Protein AF-A0A2T0TJ48-F1 (afdb_monomer_lite)

Sequence (108 aa):
MIAVSGKGSGRISIAGLVCVRAGHRSRLIYRTKVHRGRKGERRSFAETDYAALLGAAHHQLGGPIVLTWDNLNTHISAAMRALIAARDWLHVIRLPAYAPDLNPVEHV

Structure (mmCIF, N/CA/C/O backbone):
data_AF-A0A2T0TJ48-F1
#
_entry.id   AF-A0A2T0TJ48-F1
#
loop_
_atom_site.group_PDB
_atom_site.id
_atom_site.type_symbol
_atom_site.label_atom_id
_atom_site.label_alt_id
_atom_site.label_comp_id
_atom_site.label_asym_id
_atom_site.label_entity_id
_atom_site.label_seq_id
_atom_site.pdbx_PDB_ins_code
_atom_site.Cartn_x
_atom_site.Cartn_y
_atom_site.Cartn_z
_atom_site.occupancy
_atom_site.B_iso_or_equiv
_atom_site.auth_seq_id
_atom_site.auth_comp_id
_atom_site.auth_asym_id
_atom_site.auth_atom_id
_atom_site.pdbx_PDB_model_num
ATOM 1 N N . MET A 1 1 ? 11.806 20.079 8.528 1.00 32.16 1 MET A N 1
ATOM 2 C CA . MET A 1 1 ? 12.212 20.150 7.109 1.00 32.16 1 MET A CA 1
ATOM 3 C C . MET A 1 1 ? 13.578 19.485 6.993 1.00 32.16 1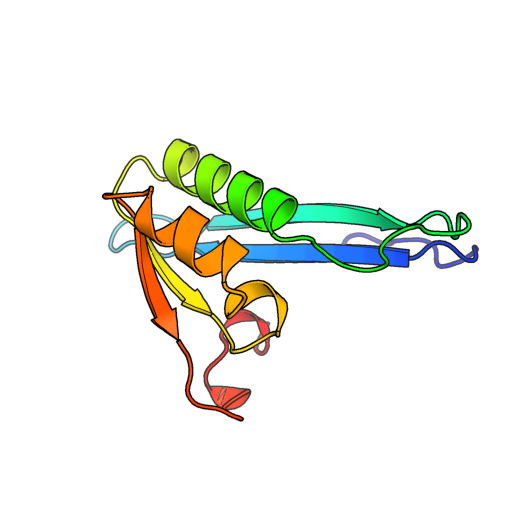 MET A C 1
ATOM 5 O O . MET A 1 1 ? 14.488 19.917 7.684 1.00 32.16 1 MET A O 1
ATOM 9 N N . ILE A 1 2 ? 13.708 18.385 6.245 1.00 34.81 2 ILE A N 1
ATOM 10 C CA . ILE A 1 2 ? 15.005 17.713 6.047 1.00 34.81 2 ILE A CA 1
ATOM 11 C C . ILE A 1 2 ? 15.596 18.260 4.749 1.00 34.81 2 ILE A C 1
ATOM 13 O O . ILE A 1 2 ? 15.011 18.069 3.685 1.00 34.81 2 ILE A O 1
ATOM 17 N N . ALA A 1 3 ? 16.725 18.959 4.838 1.00 35.59 3 ALA A N 1
ATOM 18 C CA . ALA A 1 3 ? 17.449 19.430 3.665 1.00 35.59 3 ALA A CA 1
ATOM 19 C C . ALA A 1 3 ? 18.189 18.253 3.014 1.00 35.59 3 ALA A C 1
ATOM 21 O O . ALA A 1 3 ? 18.990 17.581 3.662 1.00 35.59 3 ALA A O 1
ATOM 22 N N . VAL A 1 4 ? 17.928 18.008 1.731 1.00 51.34 4 VAL A N 1
ATOM 23 C CA . VAL A 1 4 ? 18.674 17.042 0.916 1.00 51.34 4 VAL A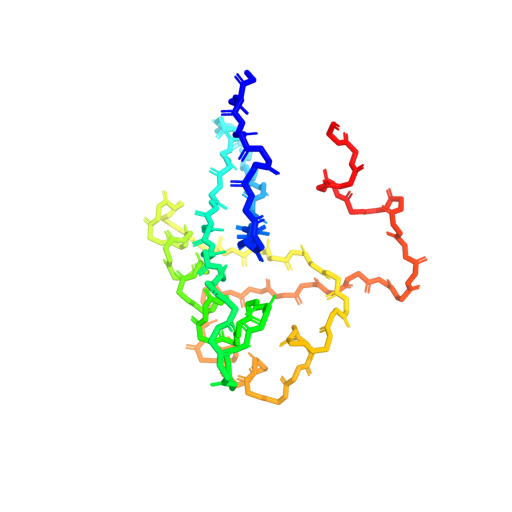 CA 1
ATOM 24 C C . VAL A 1 4 ? 19.464 17.839 -0.117 1.00 51.34 4 VAL A C 1
ATOM 26 O O . VAL A 1 4 ? 18.883 18.639 -0.849 1.00 51.34 4 VAL A O 1
ATOM 29 N N . SER A 1 5 ? 20.789 17.671 -0.166 1.00 51.09 5 SER A N 1
ATOM 30 C CA . SER A 1 5 ? 21.616 18.389 -1.139 1.00 51.09 5 SER A CA 1
ATOM 31 C C . SER A 1 5 ? 21.423 17.787 -2.538 1.00 51.09 5 SER A C 1
ATOM 33 O O . SER A 1 5 ? 21.595 16.591 -2.761 1.00 51.09 5 SER A O 1
ATOM 35 N N . GLY A 1 6 ? 21.025 18.623 -3.499 1.00 54.31 6 GLY A N 1
ATOM 36 C CA . GLY A 1 6 ? 20.713 18.221 -4.877 1.00 54.31 6 GLY A CA 1
ATOM 37 C C . GLY A 1 6 ? 21.924 18.144 -5.812 1.00 54.31 6 GLY A C 1
ATOM 38 O O . GLY A 1 6 ? 21.774 18.371 -7.009 1.00 54.31 6 GLY A O 1
ATOM 39 N N . LYS A 1 7 ? 23.138 17.890 -5.303 1.00 48.06 7 LYS A N 1
ATOM 40 C CA . LYS A 1 7 ? 24.354 17.825 -6.134 1.00 48.06 7 LYS A CA 1
ATOM 41 C C . LYS A 1 7 ? 24.716 16.366 -6.443 1.00 48.06 7 LYS A C 1
ATOM 43 O O . LYS A 1 7 ? 25.514 15.750 -5.747 1.00 48.06 7 LYS A O 1
ATOM 48 N N . GLY A 1 8 ? 24.101 15.817 -7.493 1.00 56.34 8 GLY A N 1
ATOM 49 C CA . GLY A 1 8 ? 24.404 14.495 -8.058 1.00 56.34 8 GLY A CA 1
ATOM 50 C C . GLY A 1 8 ? 23.281 13.961 -8.957 1.00 56.34 8 GLY A C 1
ATOM 51 O O . GLY A 1 8 ? 22.126 14.333 -8.790 1.00 56.34 8 GLY A O 1
ATOM 52 N N . SER A 1 9 ? 23.593 13.060 -9.896 1.00 57.94 9 SER A N 1
ATOM 53 C CA . SER A 1 9 ? 22.617 12.398 -10.792 1.00 57.94 9 SER A CA 1
ATOM 54 C C . SER A 1 9 ? 21.692 11.387 -10.089 1.00 57.94 9 SER A C 1
ATOM 56 O O . SER A 1 9 ? 20.871 10.731 -10.738 1.00 57.94 9 SER A O 1
ATOM 58 N N . GLY A 1 10 ? 21.830 11.235 -8.770 1.00 65.31 10 GLY A N 1
ATOM 59 C CA . GLY A 1 10 ? 21.031 10.327 -7.959 1.00 65.31 10 GLY A CA 1
ATOM 60 C C . GLY A 1 10 ? 19.620 10.858 -7.722 1.00 65.31 10 GLY A C 1
ATOM 61 O O . GLY A 1 10 ? 19.416 12.046 -7.489 1.00 65.31 10 GLY A O 1
ATOM 62 N N . ARG A 1 11 ? 18.628 9.966 -7.763 1.00 77.62 11 ARG A N 1
ATOM 63 C CA . ARG A 1 11 ? 17.226 10.277 -7.439 1.00 77.62 11 ARG A CA 1
ATOM 64 C C . ARG A 1 11 ? 16.811 9.497 -6.204 1.00 77.62 11 ARG A C 1
ATOM 66 O O . ARG A 1 11 ? 17.202 8.346 -6.057 1.00 77.62 11 ARG A O 1
ATOM 73 N N . ILE A 1 12 ? 15.990 10.085 -5.343 1.00 83.62 12 ILE A N 1
ATOM 74 C CA . ILE A 1 12 ? 15.349 9.362 -4.240 1.00 83.62 12 ILE A CA 1
ATOM 75 C C . ILE A 1 12 ? 13.863 9.269 -4.564 1.00 83.62 12 ILE A C 1
ATOM 77 O O . ILE A 1 12 ? 13.217 10.284 -4.797 1.00 83.62 12 ILE A O 1
ATOM 81 N N . SER A 1 13 ? 13.324 8.054 -4.589 1.00 86.94 13 SER A N 1
ATOM 82 C CA . SER A 1 13 ? 11.878 7.838 -4.577 1.00 86.94 13 SER A CA 1
ATOM 83 C C . SER A 1 13 ? 11.422 7.570 -3.153 1.00 86.94 13 SER A C 1
ATOM 85 O O . SER A 1 13 ? 12.111 6.879 -2.401 1.00 86.94 13 SER A O 1
ATOM 87 N N . ILE A 1 14 ? 10.241 8.066 -2.803 1.00 91.38 14 ILE A N 1
ATOM 88 C CA . ILE A 1 14 ? 9.595 7.800 -1.521 1.00 91.38 14 ILE A CA 1
ATOM 89 C C . ILE A 1 14 ? 8.210 7.223 -1.807 1.00 91.38 14 ILE A C 1
ATOM 91 O O . ILE A 1 14 ? 7.499 7.737 -2.664 1.00 91.38 14 ILE A O 1
ATOM 95 N N . ALA A 1 15 ? 7.849 6.157 -1.099 1.00 92.31 15 ALA A N 1
ATOM 96 C CA . ALA A 1 15 ? 6.483 5.650 -1.027 1.00 92.31 15 ALA A CA 1
ATOM 97 C C . ALA A 1 15 ? 6.031 5.744 0.431 1.00 92.31 15 ALA A C 1
ATOM 99 O O . ALA A 1 15 ? 6.745 5.275 1.320 1.00 92.31 15 ALA A O 1
ATOM 100 N N . GLY A 1 16 ? 4.885 6.376 0.675 1.00 93.38 16 GLY A N 1
ATOM 101 C CA . GLY A 1 16 ? 4.381 6.658 2.015 1.00 93.38 16 GLY A CA 1
ATOM 102 C C . GLY A 1 16 ? 2.922 6.258 2.183 1.00 93.38 16 GLY A C 1
ATOM 103 O O . GLY A 1 16 ? 2.143 6.307 1.238 1.00 93.38 16 GLY A O 1
ATOM 104 N N . LEU A 1 17 ? 2.574 5.877 3.407 1.00 95.25 17 LEU A N 1
ATOM 105 C CA . LEU A 1 17 ? 1.223 5.596 3.867 1.00 95.25 17 LEU A CA 1
ATOM 106 C C . LEU A 1 17 ? 0.901 6.549 5.012 1.00 95.25 17 LEU A C 1
ATOM 108 O O . LEU A 1 17 ? 1.555 6.512 6.060 1.00 95.25 17 LEU A O 1
ATOM 112 N N . VAL A 1 18 ? -0.126 7.371 4.827 1.00 95.31 18 VAL A N 1
ATOM 113 C CA . VAL A 1 18 ? -0.747 8.108 5.928 1.00 95.31 18 VAL A CA 1
ATOM 114 C C . VAL A 1 18 ? -1.776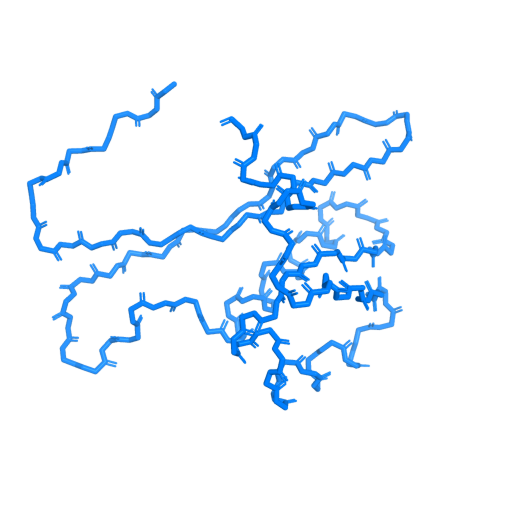 7.185 6.566 1.00 95.31 18 VAL A C 1
ATOM 116 O O . VAL A 1 18 ? -2.739 6.771 5.930 1.00 95.31 18 VAL A O 1
ATOM 119 N N . CYS A 1 19 ? -1.540 6.823 7.821 1.00 95.38 19 CYS A N 1
ATOM 120 C CA . CYS A 1 19 ? -2.324 5.829 8.540 1.00 95.38 19 CYS A CA 1
ATOM 121 C C . CYS A 1 19 ? -3.156 6.515 9.622 1.00 95.38 19 CYS A C 1
ATOM 123 O O . CYS A 1 19 ? -2.603 7.191 10.496 1.00 95.38 19 CYS A O 1
ATOM 125 N N . VAL A 1 20 ? -4.471 6.303 9.581 1.00 94.88 20 VAL A N 1
ATOM 126 C CA . VAL A 1 20 ? -5.439 6.877 10.521 1.00 94.88 20 VAL A CA 1
ATOM 127 C C . VAL A 1 20 ? -6.248 5.774 11.191 1.00 94.88 20 VAL A C 1
ATOM 129 O O . VAL A 1 20 ? -6.624 4.788 10.562 1.00 94.88 20 VAL A O 1
ATOM 132 N N . ARG A 1 21 ? -6.507 5.932 12.489 1.00 94.25 21 ARG A N 1
ATOM 133 C CA . ARG A 1 21 ? -7.382 5.054 13.270 1.00 94.25 21 ARG A CA 1
ATOM 134 C C . ARG A 1 21 ? -8.040 5.890 14.362 1.00 94.25 21 ARG A C 1
ATOM 136 O O . ARG A 1 21 ? -7.343 6.608 15.075 1.00 94.25 21 ARG A O 1
ATOM 143 N N . ALA A 1 22 ? -9.363 5.804 14.489 1.00 93.44 22 ALA A N 1
ATOM 144 C CA . ALA A 1 22 ? -10.111 6.564 15.490 1.00 93.44 22 ALA A CA 1
ATOM 145 C C . ALA A 1 22 ? -9.564 6.297 16.903 1.00 93.44 22 ALA A C 1
ATOM 147 O O . ALA A 1 22 ? -9.330 5.146 17.265 1.00 93.44 22 ALA A O 1
ATOM 148 N N . GLY A 1 23 ? -9.322 7.357 17.678 1.00 94.12 23 GLY A N 1
ATOM 149 C CA . GLY A 1 23 ? -8.737 7.255 19.021 1.00 94.12 23 GLY A CA 1
ATOM 150 C C . GLY A 1 23 ? -7.220 7.019 19.060 1.00 94.12 23 GLY A C 1
ATOM 151 O O . GLY A 1 23 ? -6.660 6.889 20.144 1.00 94.12 23 GLY A O 1
ATOM 152 N N . HIS A 1 24 ? -6.529 6.992 17.914 1.00 93.00 24 HIS A N 1
ATOM 153 C CA . HIS A 1 24 ? -5.074 6.851 17.848 1.00 93.00 24 HIS A CA 1
ATOM 154 C C . HIS A 1 24 ? -4.428 8.006 17.078 1.00 93.00 24 HIS A C 1
ATOM 156 O O . HIS A 1 24 ? -4.993 8.555 16.135 1.00 93.00 24 HIS A O 1
ATOM 162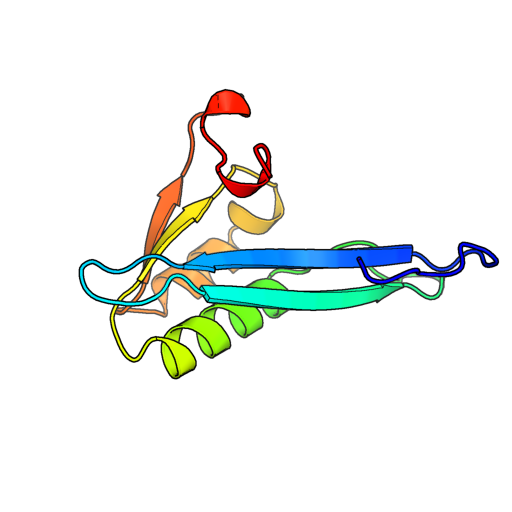 N N . ARG A 1 25 ? -3.188 8.342 17.450 1.00 93.62 25 ARG A N 1
ATOM 163 C CA . ARG A 1 25 ? -2.373 9.315 16.714 1.00 93.62 25 ARG A CA 1
ATOM 164 C C . ARG A 1 25 ? -2.097 8.811 15.294 1.00 93.62 25 ARG A C 1
ATOM 166 O O . ARG A 1 25 ? -1.616 7.686 15.135 1.00 93.62 25 ARG A O 1
ATOM 173 N N . SER A 1 26 ? -2.326 9.666 14.297 1.00 94.12 26 SER A N 1
ATOM 174 C CA . SER A 1 26 ? -1.968 9.402 12.900 1.00 94.12 26 SER A CA 1
ATOM 175 C C . SER A 1 26 ? -0.474 9.117 12.748 1.00 94.12 26 SER A C 1
ATOM 177 O O . SER A 1 26 ? 0.360 9.689 13.458 1.00 94.12 26 SER A O 1
ATOM 179 N N . ARG A 1 27 ? -0.122 8.228 11.817 1.00 94.50 27 ARG A N 1
ATOM 180 C CA . ARG A 1 27 ? 1.266 7.806 11.574 1.00 94.50 27 ARG A CA 1
ATOM 181 C C . ARG A 1 27 ? 1.601 7.899 10.091 1.00 94.50 27 ARG A C 1
ATOM 183 O O . ARG A 1 27 ? 0.772 7.550 9.258 1.00 94.50 27 ARG A O 1
ATOM 190 N N . LEU A 1 28 ? 2.826 8.315 9.779 1.00 95.56 28 LEU A N 1
ATOM 191 C CA . LEU A 1 28 ? 3.394 8.228 8.435 1.00 95.56 28 LEU A CA 1
ATOM 192 C C . LEU A 1 28 ? 4.370 7.051 8.396 1.00 95.56 28 LEU A C 1
ATOM 194 O O . LEU A 1 28 ? 5.404 7.084 9.063 1.00 95.56 28 LEU A O 1
ATOM 198 N N . ILE A 1 29 ? 4.048 6.022 7.617 1.00 95.00 29 ILE A N 1
ATOM 199 C CA . ILE A 1 29 ? 4.930 4.873 7.389 1.00 95.00 29 ILE A CA 1
ATOM 200 C C . ILE A 1 29 ? 5.431 4.965 5.956 1.00 95.00 29 ILE A C 1
ATOM 202 O O . ILE A 1 29 ? 4.632 4.973 5.026 1.00 95.00 29 ILE A O 1
ATOM 206 N N . TYR A 1 30 ? 6.744 5.055 5.761 1.00 94.50 30 TYR A N 1
ATOM 207 C CA . TYR A 1 30 ? 7.319 5.262 4.436 1.00 94.50 30 TYR A CA 1
ATOM 208 C C . TYR A 1 30 ? 8.558 4.407 4.190 1.00 94.50 30 TYR A C 1
ATOM 210 O O . TYR A 1 30 ? 9.236 3.943 5.109 1.00 94.50 30 TYR A O 1
ATOM 218 N N . ARG A 1 31 ? 8.869 4.218 2.910 1.00 93.38 31 ARG A N 1
ATOM 219 C CA . ARG A 1 31 ? 10.127 3.655 2.426 1.00 93.38 31 ARG A CA 1
ATOM 220 C C . ARG A 1 31 ? 10.770 4.636 1.463 1.00 93.38 31 ARG A C 1
ATOM 222 O O . ARG A 1 31 ? 10.084 5.265 0.661 1.00 93.38 31 ARG A O 1
ATOM 229 N N . THR A 1 32 ? 12.091 4.738 1.528 1.00 91.12 32 THR A N 1
ATOM 230 C CA . THR A 1 32 ? 12.895 5.474 0.553 1.00 91.12 32 THR A CA 1
ATOM 231 C C . THR A 1 32 ? 13.694 4.497 -0.299 1.00 91.12 32 THR A C 1
ATOM 233 O O . THR A 1 32 ? 14.148 3.456 0.177 1.00 91.12 32 THR A O 1
ATOM 236 N N . LYS A 1 33 ? 13.865 4.830 -1.576 1.00 87.69 33 LYS A N 1
ATOM 237 C CA . LYS A 1 33 ? 14.685 4.078 -2.522 1.00 87.69 33 LYS A CA 1
ATOM 238 C C . LYS A 1 33 ? 15.628 5.041 -3.223 1.00 87.69 33 LYS A C 1
ATOM 240 O O . LYS A 1 33 ? 15.179 5.985 -3.869 1.00 87.69 33 LYS A O 1
ATOM 245 N N . VAL A 1 34 ? 16.928 4.816 -3.055 1.00 86.81 34 VAL A N 1
ATOM 246 C CA . VAL A 1 34 ? 17.983 5.631 -3.668 1.00 86.81 34 VAL A CA 1
ATOM 247 C C . VAL A 1 34 ? 18.370 5.013 -5.003 1.00 86.81 34 VAL A C 1
ATOM 249 O O . VAL A 1 34 ? 18.847 3.882 -5.041 1.00 86.81 34 VAL A O 1
ATOM 252 N N . HIS A 1 35 ? 18.209 5.779 -6.074 1.00 82.31 35 HIS A N 1
ATOM 253 C CA . HIS A 1 35 ? 18.607 5.425 -7.431 1.00 82.31 35 HIS A CA 1
ATOM 254 C C . HIS A 1 35 ? 19.974 6.015 -7.726 1.00 82.31 35 HIS A C 1
ATOM 256 O O . HIS A 1 35 ? 20.164 7.229 -7.620 1.00 82.31 35 HIS A O 1
ATOM 262 N N . ARG A 1 36 ? 20.922 5.161 -8.110 1.00 82.19 36 ARG A N 1
ATOM 263 C CA . ARG A 1 36 ? 22.318 5.554 -8.358 1.00 82.19 36 ARG A CA 1
ATOM 264 C C . ARG A 1 36 ? 22.643 5.733 -9.843 1.00 82.19 36 ARG A C 1
ATOM 266 O O . ARG A 1 36 ? 23.780 6.040 -10.179 1.00 82.19 36 ARG A O 1
ATOM 273 N N . GLY A 1 37 ? 21.660 5.548 -10.723 1.00 77.75 37 GLY A N 1
ATOM 274 C CA . GLY A 1 37 ? 21.812 5.715 -12.167 1.00 77.75 37 GLY A CA 1
ATOM 275 C C . GLY A 1 37 ? 22.502 4.531 -12.846 1.00 77.75 37 GLY A C 1
ATOM 276 O O . GLY A 1 37 ? 23.082 4.698 -13.916 1.00 77.75 37 GLY A O 1
ATOM 277 N N . ARG A 1 38 ? 22.462 3.334 -12.245 1.00 81.75 38 ARG A N 1
ATOM 278 C CA . ARG A 1 38 ? 23.092 2.138 -12.825 1.00 81.75 38 ARG A CA 1
ATOM 279 C C . ARG A 1 38 ? 22.298 1.653 -14.044 1.00 81.75 38 ARG A C 1
ATOM 281 O O . ARG A 1 38 ? 21.069 1.743 -14.078 1.00 81.75 38 ARG A O 1
ATOM 288 N N . LYS A 1 39 ? 22.987 1.108 -15.053 1.00 81.00 39 LYS A N 1
ATOM 289 C CA . LYS A 1 39 ? 22.336 0.524 -16.239 1.00 81.00 39 LYS A CA 1
ATOM 290 C C . LYS A 1 39 ? 21.398 -0.611 -15.799 1.00 81.00 39 LYS A C 1
ATOM 292 O O . LYS A 1 39 ? 21.838 -1.530 -15.118 1.00 81.00 39 LYS A O 1
ATOM 297 N N . GLY A 1 40 ? 20.117 -0.526 -16.167 1.00 79.06 40 GLY A N 1
ATOM 298 C CA . GLY A 1 40 ? 19.083 -1.500 -15.782 1.00 79.06 40 GLY A CA 1
ATOM 299 C C . GLY A 1 40 ? 18.435 -1.272 -14.408 1.00 79.06 40 GLY A C 1
ATOM 300 O O . GLY A 1 40 ? 17.552 -2.030 -14.020 1.00 79.06 40 GLY A O 1
ATOM 301 N N . GLU A 1 41 ? 18.822 -0.230 -13.667 1.00 81.31 41 GLU A N 1
ATOM 302 C CA . GLU A 1 41 ? 18.213 0.088 -12.373 1.00 81.31 41 GLU A CA 1
ATOM 303 C C . GLU A 1 41 ? 16.781 0.616 -12.549 1.00 81.31 41 GLU A C 1
ATOM 305 O O . GLU A 1 41 ? 16.549 1.629 -13.220 1.00 81.31 41 GLU A O 1
ATOM 310 N N . ARG A 1 42 ? 15.800 -0.054 -11.926 1.00 80.25 42 ARG A N 1
ATOM 311 C CA . ARG A 1 42 ? 14.408 0.418 -11.914 1.00 80.25 42 ARG A CA 1
ATOM 312 C C . ARG A 1 42 ? 14.326 1.716 -11.114 1.00 80.25 42 ARG A C 1
ATOM 314 O O . ARG A 1 42 ? 14.494 1.712 -9.900 1.00 80.25 42 ARG A O 1
ATOM 321 N N . ARG A 1 43 ? 13.972 2.801 -11.803 1.00 78.94 43 ARG A N 1
ATOM 322 C CA . ARG A 1 43 ? 13.873 4.172 -11.266 1.00 78.94 43 ARG A CA 1
ATOM 323 C C . ARG A 1 43 ? 12.637 4.429 -10.389 1.00 78.94 43 ARG A C 1
ATOM 325 O O . ARG A 1 43 ? 12.345 5.575 -10.066 1.00 78.94 43 ARG A O 1
ATOM 332 N N . SER A 1 44 ? 11.894 3.385 -10.027 1.00 85.06 44 SER A N 1
ATOM 333 C CA . SER A 1 44 ? 10.652 3.454 -9.254 1.00 85.06 44 SER A CA 1
ATOM 334 C C . SER A 1 44 ? 10.519 2.271 -8.290 1.00 85.06 44 SER A C 1
ATOM 336 O O . SER A 1 44 ? 11.320 1.324 -8.306 1.00 85.06 44 SER A O 1
ATOM 338 N N . PHE A 1 45 ? 9.507 2.343 -7.428 1.00 90.94 45 PHE A N 1
ATOM 339 C CA . PHE A 1 45 ? 9.098 1.222 -6.591 1.00 90.94 45 PHE A CA 1
ATOM 340 C C . PHE A 1 45 ? 8.572 0.071 -7.459 1.00 90.94 45 PHE A C 1
ATOM 342 O O . PHE A 1 45 ? 7.847 0.277 -8.439 1.00 90.94 45 PHE A O 1
ATOM 349 N N . ALA A 1 46 ? 8.988 -1.139 -7.103 1.00 93.00 46 ALA A N 1
ATOM 350 C CA . ALA A 1 46 ? 8.473 -2.389 -7.630 1.00 93.00 46 ALA A CA 1
ATOM 351 C C . ALA A 1 46 ? 7.383 -2.957 -6.726 1.00 93.00 46 ALA A C 1
ATOM 353 O O . ALA A 1 46 ? 7.209 -2.544 -5.581 1.00 93.00 46 ALA A O 1
ATOM 354 N N . GLU A 1 47 ? 6.681 -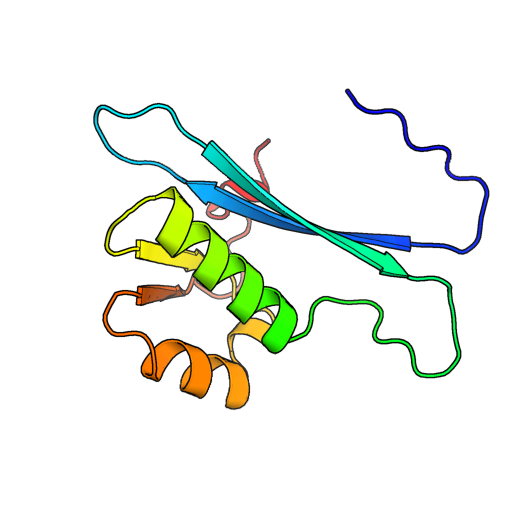3.957 -7.235 1.00 95.56 47 GLU A N 1
ATOM 355 C CA . GLU A 1 47 ? 5.639 -4.670 -6.517 1.00 95.56 47 GLU A CA 1
ATOM 356 C C . GLU A 1 47 ? 6.137 -5.231 -5.177 1.00 95.56 47 GLU A C 1
ATOM 358 O O . GLU A 1 47 ? 5.463 -5.114 -4.157 1.00 95.56 47 GLU A O 1
ATOM 363 N N . THR A 1 48 ? 7.357 -5.767 -5.155 1.00 94.75 48 THR A N 1
ATOM 364 C CA . THR A 1 48 ? 8.009 -6.264 -3.937 1.00 94.75 48 THR A CA 1
ATOM 365 C C . THR A 1 48 ? 8.295 -5.156 -2.924 1.00 94.75 48 THR A C 1
ATOM 367 O O . THR A 1 48 ? 8.142 -5.377 -1.724 1.00 94.75 48 THR A O 1
ATOM 370 N N . ASP A 1 49 ? 8.651 -3.954 -3.388 1.00 94.94 49 ASP A N 1
ATOM 371 C CA . ASP A 1 49 ? 8.899 -2.806 -2.514 1.00 94.94 49 ASP A CA 1
ATOM 372 C C . ASP A 1 49 ? 7.593 -2.362 -1.821 1.00 94.94 49 ASP A C 1
ATOM 374 O O . ASP A 1 49 ? 7.573 -2.126 -0.610 1.00 94.94 49 ASP A O 1
ATOM 378 N N . TYR A 1 50 ? 6.480 -2.311 -2.563 1.00 96.06 50 TYR A N 1
ATOM 379 C CA . TYR A 1 50 ? 5.151 -2.029 -2.003 1.00 96.06 50 TYR A CA 1
ATOM 380 C C . TYR A 1 50 ? 4.674 -3.141 -1.064 1.00 96.06 50 TYR A C 1
ATOM 382 O O . TYR A 1 50 ? 4.181 -2.856 0.024 1.00 96.06 50 TYR A O 1
ATOM 390 N N . ALA A 1 51 ? 4.871 -4.409 -1.426 1.00 96.38 51 ALA A N 1
ATOM 391 C CA . ALA A 1 51 ? 4.528 -5.543 -0.572 1.00 96.38 51 ALA A CA 1
ATOM 392 C C . ALA A 1 51 ? 5.263 -5.500 0.778 1.00 96.38 51 ALA A C 1
ATOM 394 O O . ALA A 1 51 ? 4.665 -5.802 1.816 1.00 96.38 51 ALA A O 1
ATOM 395 N N . ALA A 1 52 ? 6.537 -5.096 0.773 1.00 96.81 52 ALA A N 1
ATOM 396 C CA . ALA A 1 52 ? 7.329 -4.905 1.983 1.00 96.81 52 ALA A CA 1
ATOM 397 C C . ALA A 1 52 ? 6.847 -3.702 2.811 1.00 96.81 52 ALA A C 1
ATOM 399 O O . ALA A 1 52 ? 6.801 -3.786 4.039 1.00 96.81 52 ALA A O 1
ATOM 400 N N . LEU A 1 53 ? 6.464 -2.595 2.162 1.00 96.88 53 LEU A N 1
ATOM 401 C CA . LEU A 1 53 ? 5.863 -1.439 2.835 1.00 96.88 53 LEU A CA 1
ATOM 402 C C . LEU A 1 53 ? 4.542 -1.817 3.524 1.00 96.88 53 LEU A C 1
ATOM 404 O O . LEU A 1 53 ? 4.363 -1.506 4.699 1.00 96.88 53 LEU A O 1
ATOM 408 N N . LEU A 1 54 ? 3.661 -2.542 2.832 1.00 97.25 54 LEU A N 1
ATOM 409 C CA . LEU A 1 54 ? 2.380 -2.998 3.377 1.00 97.25 54 LEU A CA 1
ATOM 410 C C . LEU A 1 54 ? 2.568 -3.982 4.536 1.00 97.25 54 LEU A C 1
ATOM 412 O O . LEU A 1 54 ? 1.903 -3.852 5.560 1.00 97.25 54 LEU A O 1
ATOM 416 N N . GLY A 1 55 ? 3.507 -4.927 4.417 1.00 97.62 55 GLY A N 1
ATOM 417 C CA . GLY A 1 55 ? 3.829 -5.853 5.508 1.00 97.62 55 GLY A CA 1
ATOM 418 C C . GLY A 1 55 ? 4.365 -5.134 6.750 1.00 97.62 55 GLY A C 1
ATOM 419 O O . GLY A 1 55 ? 3.932 -5.409 7.867 1.00 97.62 55 GLY A O 1
ATOM 420 N N . ALA A 1 56 ? 5.252 -4.152 6.559 1.00 97.19 56 ALA A N 1
ATOM 421 C CA . ALA A 1 56 ? 5.750 -3.327 7.657 1.00 97.19 56 ALA A CA 1
ATOM 422 C C . ALA A 1 56 ? 4.630 -2.499 8.307 1.00 97.19 56 ALA A C 1
ATOM 424 O O . ALA A 1 56 ? 4.605 -2.368 9.531 1.00 97.19 56 ALA A O 1
ATOM 425 N N . ALA A 1 57 ? 3.700 -1.966 7.510 1.00 97.00 57 ALA A N 1
ATOM 426 C CA . ALA A 1 57 ? 2.562 -1.219 8.025 1.00 97.00 57 ALA A CA 1
ATOM 427 C C . ALA A 1 57 ? 1.626 -2.099 8.855 1.00 97.00 57 ALA A C 1
ATOM 429 O O . ALA A 1 57 ? 1.272 -1.718 9.967 1.00 97.00 57 ALA A O 1
ATOM 430 N N . HIS A 1 58 ? 1.299 -3.299 8.374 1.00 97.38 58 HIS A N 1
ATOM 431 C CA . HIS A 1 58 ? 0.480 -4.250 9.121 1.00 97.38 58 HIS A CA 1
ATOM 432 C C . HIS A 1 58 ? 1.096 -4.603 10.476 1.00 97.38 58 HIS A C 1
ATOM 434 O O . HIS A 1 58 ? 0.426 -4.492 11.502 1.00 97.38 58 HIS A O 1
ATOM 440 N N . HIS A 1 59 ? 2.397 -4.907 10.501 1.00 96.69 59 HIS A N 1
ATOM 441 C CA . HIS A 1 59 ? 3.110 -5.200 11.743 1.00 96.69 59 HIS A CA 1
ATOM 442 C C . HIS A 1 59 ? 3.098 -4.016 12.729 1.00 96.69 59 HIS A C 1
ATOM 444 O O . HIS A 1 59 ? 2.912 -4.204 13.926 1.00 96.69 59 HIS A O 1
ATOM 450 N N . GLN A 1 60 ? 3.266 -2.779 12.247 1.00 95.44 60 GLN A N 1
ATOM 451 C CA . GLN A 1 60 ? 3.282 -1.587 13.108 1.00 95.44 60 GLN A CA 1
ATOM 452 C C . GLN A 1 60 ? 1.893 -1.135 13.584 1.00 95.44 60 GLN A C 1
ATOM 454 O O . GLN A 1 60 ? 1.781 -0.495 14.635 1.00 95.44 60 GLN A O 1
ATOM 459 N N . LEU A 1 61 ? 0.847 -1.393 12.794 1.00 94.94 61 LEU A N 1
ATOM 460 C CA . LEU A 1 61 ? -0.531 -1.005 13.104 1.00 94.94 61 LEU A CA 1
ATOM 461 C C . LEU A 1 61 ? -1.276 -2.078 13.909 1.00 94.94 61 LEU A C 1
ATOM 463 O O . LEU A 1 61 ? -2.215 -1.736 14.629 1.00 94.94 61 LEU A O 1
ATOM 467 N N . GLY A 1 62 ? -0.839 -3.339 13.828 1.00 95.19 62 GLY A N 1
ATOM 468 C CA . GLY A 1 62 ? -1.340 -4.439 14.653 1.00 95.19 62 GLY A CA 1
ATOM 469 C C . GLY A 1 62 ? -2.789 -4.827 14.356 1.00 95.19 62 GLY A C 1
ATOM 470 O O . GLY A 1 62 ? -3.510 -5.229 15.265 1.00 95.19 62 GLY A O 1
ATOM 471 N N . GLY A 1 63 ? -3.249 -4.656 13.115 1.00 93.75 63 GLY A N 1
ATOM 472 C CA . GLY A 1 63 ? -4.619 -4.990 12.735 1.00 93.75 63 GLY A CA 1
ATOM 473 C C . GLY A 1 63 ? -4.883 -4.919 11.230 1.00 93.75 63 GLY A C 1
ATOM 474 O O . GLY A 1 63 ? -3.975 -4.578 10.462 1.00 93.75 63 GLY A O 1
ATOM 475 N N . PRO A 1 64 ? -6.118 -5.250 10.809 1.00 97.06 64 PRO A N 1
ATOM 476 C CA . PRO A 1 64 ? -6.536 -5.161 9.416 1.00 97.06 64 PRO A CA 1
ATOM 477 C C . PRO A 1 64 ? -6.401 -3.741 8.865 1.00 97.06 64 PRO A C 1
ATOM 479 O O . PRO A 1 64 ? -6.582 -2.757 9.587 1.00 97.06 64 PRO A O 1
ATOM 482 N N . ILE A 1 65 ? -6.090 -3.639 7.575 1.00 97.56 65 ILE A N 1
ATOM 483 C CA . ILE A 1 65 ? -5.862 -2.371 6.883 1.00 97.56 65 ILE A CA 1
ATOM 484 C C . ILE A 1 65 ? -6.857 -2.246 5.736 1.00 97.56 65 ILE A C 1
ATOM 486 O O . ILE A 1 65 ? -6.929 -3.115 4.868 1.00 97.56 65 ILE A O 1
ATOM 490 N N . VAL A 1 66 ? -7.562 -1.116 5.700 1.00 97.44 66 VAL A N 1
ATOM 491 C CA . VAL A 1 66 ? -8.213 -0.623 4.485 1.00 97.44 66 VAL A CA 1
ATOM 492 C C . VAL A 1 66 ? -7.251 0.351 3.817 1.00 97.44 66 VAL A C 1
ATOM 494 O O . VAL A 1 66 ? -6.939 1.405 4.368 1.00 97.44 66 VAL A O 1
ATOM 497 N N . LEU A 1 67 ? -6.739 -0.033 2.655 1.00 96.50 67 LEU A N 1
ATOM 498 C CA . LEU A 1 67 ? -5.805 0.749 1.861 1.00 96.50 67 LEU A CA 1
ATOM 499 C C . LEU A 1 67 ? -6.547 1.447 0.727 1.00 96.50 67 LEU A C 1
ATOM 501 O O . LEU A 1 67 ? -7.146 0.780 -0.115 1.00 96.50 67 LEU A O 1
ATOM 505 N N . THR A 1 68 ? -6.422 2.768 0.665 1.00 93.06 68 THR A N 1
ATOM 506 C CA . THR A 1 68 ? -6.872 3.570 -0.475 1.00 93.06 68 THR A CA 1
ATOM 507 C C . THR A 1 68 ? -5.659 4.099 -1.227 1.00 93.06 68 THR A C 1
ATOM 509 O O . THR A 1 68 ? -4.811 4.759 -0.630 1.00 93.06 68 THR A O 1
ATOM 512 N N . TRP A 1 69 ? -5.555 3.805 -2.523 1.00 90.81 69 TRP A N 1
ATOM 513 C CA . TRP A 1 69 ? -4.455 4.282 -3.373 1.00 90.81 69 TRP A CA 1
ATOM 514 C C . TRP A 1 69 ? -4.884 4.458 -4.840 1.00 90.81 69 TRP A C 1
ATOM 516 O O . TRP A 1 69 ? -5.964 4.018 -5.246 1.00 90.81 69 TRP A O 1
ATOM 526 N N . ASP A 1 70 ? -4.052 5.143 -5.622 1.00 87.56 70 ASP A N 1
ATOM 527 C CA . ASP A 1 70 ? -4.294 5.459 -7.032 1.00 87.56 70 ASP A CA 1
ATOM 528 C C . ASP A 1 70 ? -4.137 4.245 -7.977 1.00 87.56 70 ASP A C 1
ATOM 530 O O . ASP A 1 70 ? -3.839 3.119 -7.568 1.00 87.56 70 ASP A O 1
ATOM 534 N N . ASN A 1 71 ? -4.325 4.483 -9.278 1.00 87.38 71 ASN A N 1
ATOM 535 C CA . ASN A 1 71 ? -4.228 3.459 -10.321 1.00 87.38 71 ASN A CA 1
ATOM 536 C C . ASN A 1 71 ? -2.853 3.409 -11.006 1.00 87.38 71 ASN A C 1
ATOM 538 O O . ASN A 1 71 ? -2.777 3.066 -12.187 1.00 87.38 71 ASN A O 1
ATOM 542 N N . LEU A 1 72 ? -1.761 3.733 -10.301 1.00 88.38 72 LEU A N 1
ATOM 543 C CA . LEU A 1 72 ? -0.412 3.559 -10.845 1.00 88.38 72 LEU A CA 1
ATOM 544 C C . LEU A 1 72 ? -0.238 2.135 -11.406 1.00 88.38 72 LEU A C 1
ATOM 546 O O . LEU A 1 72 ? -0.656 1.161 -10.779 1.00 88.38 72 LEU A O 1
ATOM 550 N N . ASN A 1 73 ? 0.428 1.991 -12.559 1.00 90.69 73 ASN A N 1
ATOM 551 C CA . ASN A 1 73 ? 0.576 0.700 -13.253 1.00 90.69 73 ASN A CA 1
ATOM 552 C C . ASN A 1 73 ? 1.066 -0.438 -12.338 1.00 90.69 73 ASN A C 1
ATOM 554 O O . ASN A 1 73 ? 0.591 -1.567 -12.445 1.00 90.69 73 ASN A O 1
ATOM 558 N N . THR A 1 74 ? 1.975 -0.141 -11.405 1.00 92.12 74 THR A N 1
ATOM 559 C CA . THR A 1 74 ? 2.465 -1.110 -10.413 1.00 92.12 74 THR A CA 1
ATOM 560 C C . THR A 1 74 ? 1.380 -1.530 -9.411 1.00 92.12 74 THR A C 1
ATOM 562 O O . THR A 1 74 ? 1.362 -2.684 -9.006 1.00 92.12 74 THR A O 1
ATOM 565 N N . HIS A 1 75 ? 0.467 -0.637 -9.013 1.00 92.38 75 HIS A N 1
ATOM 566 C CA . HIS A 1 75 ? -0.629 -0.943 -8.080 1.00 92.38 75 HIS A CA 1
ATOM 567 C C . HIS A 1 75 ? -1.687 -1.858 -8.709 1.00 92.38 75 HIS A C 1
ATOM 569 O O . HIS A 1 75 ? -2.290 -2.685 -8.027 1.00 92.38 75 HIS A O 1
ATOM 575 N N . ILE A 1 76 ? -1.910 -1.728 -10.020 1.00 93.62 76 ILE A N 1
ATOM 576 C CA . ILE A 1 76 ? -2.936 -2.494 -10.742 1.00 93.62 76 ILE A CA 1
ATOM 577 C C . ILE A 1 76 ? -2.403 -3.758 -11.429 1.00 93.62 76 ILE A C 1
ATOM 579 O O . ILE A 1 76 ? -3.213 -4.504 -11.994 1.00 93.62 76 ILE A O 1
ATOM 583 N N . SER A 1 77 ? -1.086 -4.002 -11.382 1.00 95.50 77 SER A N 1
ATOM 584 C CA . SER A 1 77 ? -0.434 -5.130 -12.053 1.00 95.50 77 SER A CA 1
ATOM 585 C C . SER A 1 77 ? -0.935 -6.479 -11.526 1.00 95.50 77 SER A C 1
ATOM 587 O O . SER A 1 77 ? -1.363 -6.604 -10.377 1.00 95.50 77 SER A O 1
ATOM 589 N N . ALA A 1 78 ? -0.887 -7.518 -12.364 1.00 97.31 78 ALA A N 1
ATOM 590 C CA . ALA A 1 78 ? -1.318 -8.862 -11.969 1.00 97.31 78 ALA A CA 1
ATOM 591 C C . ALA A 1 78 ? -0.514 -9.395 -10.769 1.00 97.31 78 ALA A C 1
ATOM 593 O O . ALA A 1 78 ? -1.086 -9.977 -9.849 1.00 97.31 78 ALA A O 1
ATOM 594 N N . ALA A 1 79 ? 0.795 -9.122 -10.740 1.00 97.44 79 ALA A N 1
ATOM 595 C CA . ALA A 1 79 ? 1.663 -9.481 -9.624 1.00 97.44 79 ALA A CA 1
ATOM 596 C C . ALA A 1 79 ? 1.240 -8.778 -8.326 1.00 97.44 79 ALA A C 1
ATOM 598 O O . ALA A 1 79 ? 1.154 -9.418 -7.279 1.00 97.44 79 ALA A O 1
ATOM 599 N N . MET A 1 80 ? 0.911 -7.485 -8.392 1.00 97.38 80 MET A N 1
ATOM 600 C CA . MET A 1 80 ? 0.421 -6.754 -7.227 1.00 97.38 80 MET A CA 1
ATOM 601 C C . MET A 1 80 ? -0.925 -7.288 -6.734 1.00 97.38 80 MET A C 1
ATOM 603 O O . MET A 1 80 ? -1.109 -7.485 -5.536 1.00 97.38 80 MET A O 1
ATOM 607 N N . ARG A 1 81 ? -1.850 -7.603 -7.647 1.00 96.38 81 ARG A N 1
ATOM 608 C CA . ARG A 1 81 ? -3.140 -8.215 -7.288 1.00 96.38 81 ARG A CA 1
ATOM 609 C C . ARG A 1 81 ? -2.963 -9.563 -6.593 1.00 96.38 81 ARG A C 1
ATOM 611 O O . ARG A 1 81 ? -3.635 -9.804 -5.597 1.00 96.38 81 ARG A O 1
ATOM 618 N N . ALA A 1 82 ? -2.048 -10.407 -7.071 1.00 97.88 82 ALA A N 1
ATOM 619 C CA . ALA A 1 82 ? -1.738 -11.684 -6.428 1.00 97.88 82 ALA A CA 1
ATOM 620 C C . ALA A 1 82 ? -1.141 -11.487 -5.024 1.00 97.88 82 ALA A C 1
ATOM 622 O O . ALA A 1 82 ? -1.531 -12.171 -4.081 1.00 97.88 82 ALA A O 1
ATOM 623 N N . LEU A 1 83 ? -0.245 -10.507 -4.863 1.00 97.06 83 LEU A N 1
ATOM 624 C CA . LEU A 1 83 ? 0.294 -10.138 -3.554 1.00 97.06 83 LEU A CA 1
ATOM 625 C C . LEU A 1 83 ? -0.820 -9.677 -2.603 1.00 97.06 83 LEU A C 1
ATOM 627 O O . LEU A 1 83 ? -0.854 -10.111 -1.454 1.00 97.06 83 LEU A O 1
ATOM 631 N N . ILE A 1 84 ? -1.744 -8.836 -3.059 1.00 96.62 84 ILE A N 1
ATOM 632 C CA . ILE A 1 84 ? -2.874 -8.374 -2.241 1.00 96.62 84 ILE A CA 1
ATOM 633 C C . ILE A 1 84 ? -3.787 -9.541 -1.862 1.00 96.62 84 ILE A C 1
ATOM 635 O O . ILE A 1 84 ? -4.109 -9.691 -0.691 1.00 96.62 84 ILE A O 1
ATOM 639 N N . ALA A 1 85 ? -4.147 -10.400 -2.818 1.00 97.00 85 ALA A N 1
ATOM 640 C CA . ALA A 1 85 ? -5.033 -11.541 -2.582 1.00 97.00 85 ALA A CA 1
ATOM 641 C C . ALA A 1 85 ? -4.472 -12.546 -1.559 1.00 97.00 85 ALA A C 1
ATOM 643 O O . ALA A 1 85 ? -5.236 -13.216 -0.875 1.00 97.00 85 ALA A O 1
ATOM 644 N N . ALA A 1 86 ? -3.147 -12.626 -1.416 1.00 97.38 86 ALA A N 1
ATOM 645 C CA . ALA A 1 86 ? -2.487 -13.461 -0.414 1.00 97.38 86 ALA A CA 1
ATOM 646 C C . ALA A 1 86 ? -2.517 -12.881 1.021 1.00 97.38 86 ALA A C 1
ATOM 648 O O . ALA A 1 86 ? -1.879 -13.441 1.910 1.00 97.38 86 ALA A O 1
ATOM 649 N N . ARG A 1 87 ? -3.184 -11.742 1.256 1.00 97.50 87 ARG A N 1
ATOM 650 C CA . ARG A 1 87 ? -3.228 -11.033 2.548 1.00 97.50 87 ARG A CA 1
ATOM 651 C C . ARG A 1 87 ? -4.678 -10.856 2.997 1.00 97.50 87 ARG A C 1
ATOM 653 O O . ARG A 1 87 ? -5.343 -9.907 2.598 1.00 97.50 87 ARG A O 1
ATOM 660 N N . ASP A 1 88 ? -5.143 -11.746 3.862 1.00 97.62 88 ASP A N 1
ATOM 661 C CA . ASP A 1 88 ? -6.492 -11.722 4.449 1.00 97.62 88 ASP A CA 1
ATOM 662 C C . ASP A 1 88 ? -6.787 -10.464 5.290 1.00 97.62 88 ASP A C 1
ATOM 664 O O . ASP A 1 88 ? -7.928 -10.017 5.383 1.00 97.62 88 ASP A O 1
ATOM 668 N N . TRP A 1 89 ? -5.751 -9.847 5.853 1.00 97.81 89 TRP A N 1
ATOM 669 C CA . TRP A 1 89 ? -5.822 -8.614 6.635 1.00 97.81 89 TRP A CA 1
ATOM 670 C C . TRP A 1 89 ? -5.891 -7.330 5.794 1.00 97.81 89 TRP A C 1
ATOM 672 O O . TRP A 1 89 ? -5.982 -6.242 6.371 1.00 97.81 89 TRP A O 1
ATOM 682 N N . LEU A 1 90 ? -5.808 -7.413 4.461 1.00 98.12 90 LEU A N 1
ATOM 683 C CA . LEU A 1 90 ? -5.721 -6.249 3.578 1.00 98.12 90 LEU A CA 1
ATOM 684 C C . LEU A 1 90 ? -6.952 -6.122 2.676 1.00 98.12 90 LEU A C 1
ATOM 686 O O . LEU A 1 90 ? -7.179 -6.937 1.786 1.00 98.12 90 LEU A O 1
ATOM 690 N N . HIS A 1 91 ? -7.683 -5.021 2.829 1.00 97.56 91 HIS A N 1
ATOM 691 C CA . HIS A 1 91 ? -8.722 -4.609 1.893 1.00 97.56 91 HIS A CA 1
ATOM 692 C C . HIS A 1 91 ? -8.243 -3.407 1.077 1.00 97.56 91 HIS A C 1
ATOM 694 O O . HIS A 1 91 ? -7.717 -2.450 1.640 1.00 97.56 91 HIS A O 1
ATOM 700 N N . VAL A 1 92 ? -8.418 -3.440 -0.245 1.00 96.19 92 VAL A N 1
ATOM 701 C CA . VAL A 1 92 ? -7.921 -2.389 -1.144 1.00 96.19 92 VAL A CA 1
ATOM 702 C C . VAL A 1 92 ? -9.076 -1.706 -1.861 1.00 96.19 92 VAL A C 1
ATOM 704 O O . VAL A 1 92 ? -9.799 -2.336 -2.630 1.00 96.19 92 VAL A O 1
ATOM 707 N N . ILE A 1 93 ? -9.182 -0.396 -1.661 1.00 93.50 93 ILE A N 1
ATOM 708 C CA . ILE A 1 93 ? -10.073 0.503 -2.387 1.00 93.50 93 ILE A CA 1
ATOM 709 C C . ILE A 1 93 ? -9.216 1.293 -3.376 1.00 93.50 93 ILE A C 1
ATOM 711 O O . ILE A 1 93 ? -8.201 1.890 -3.021 1.00 93.50 93 ILE A O 1
ATOM 715 N N . ARG A 1 94 ? -9.606 1.292 -4.650 1.00 89.50 94 ARG A N 1
ATOM 716 C CA . ARG A 1 94 ? -8.917 2.083 -5.675 1.00 89.50 94 ARG A CA 1
ATOM 717 C C . ARG A 1 94 ? -9.620 3.412 -5.851 1.00 89.50 94 ARG A C 1
ATOM 719 O O . ARG A 1 94 ? -10.847 3.443 -5.946 1.00 89.50 94 ARG A O 1
ATOM 726 N N . LEU A 1 95 ? -8.841 4.484 -5.935 1.00 84.62 95 LEU A N 1
ATOM 727 C CA . LEU A 1 95 ? -9.381 5.780 -6.321 1.00 84.62 95 LEU A CA 1
ATOM 728 C C . LEU A 1 95 ? -9.909 5.722 -7.770 1.00 84.62 95 LEU A C 1
ATOM 730 O O . LEU A 1 95 ? -9.366 4.971 -8.595 1.00 84.62 95 LEU A O 1
ATOM 734 N N . PRO A 1 96 ? -10.953 6.503 -8.108 1.00 76.44 96 PRO A N 1
ATOM 735 C CA . PRO A 1 96 ? -11.355 6.716 -9.494 1.00 76.44 96 PRO A CA 1
ATOM 736 C C . PRO A 1 96 ? -10.169 7.194 -10.339 1.00 76.44 96 PRO A C 1
ATOM 738 O O . PRO A 1 96 ? -9.235 7.821 -9.835 1.00 76.44 96 PRO A O 1
ATOM 741 N N . ALA A 1 97 ? -10.185 6.894 -11.638 1.00 65.94 97 ALA A N 1
ATOM 742 C CA . ALA A 1 97 ? -9.188 7.452 -12.541 1.00 65.94 97 ALA A CA 1
ATOM 743 C C . ALA A 1 97 ? -9.291 8.988 -12.526 1.00 65.94 97 ALA A C 1
ATOM 745 O O . ALA A 1 97 ? -10.375 9.525 -12.724 1.00 65.94 97 ALA A O 1
ATOM 746 N N . TYR A 1 98 ? -8.161 9.668 -12.307 1.00 56.62 98 TYR A N 1
ATOM 747 C CA . TYR A 1 98 ? -8.058 11.132 -12.315 1.00 56.62 98 TYR A CA 1
ATOM 748 C C . TYR A 1 98 ? -8.860 11.848 -11.205 1.00 56.62 98 TYR A C 1
ATOM 750 O O . TYR A 1 98 ? -9.688 12.712 -11.474 1.00 56.62 98 TYR A O 1
ATOM 758 N N . ALA A 1 99 ? -8.579 11.514 -9.940 1.00 59.97 99 ALA A N 1
ATOM 759 C CA . ALA A 1 99 ? -9.071 12.252 -8.770 1.00 59.97 99 ALA A CA 1
ATOM 760 C C . ALA A 1 99 ? -7.918 12.676 -7.827 1.00 59.97 99 ALA A C 1
ATOM 762 O O . ALA A 1 99 ? -7.862 12.195 -6.692 1.00 59.97 99 ALA A O 1
ATOM 763 N N . PRO A 1 100 ? -6.978 13.534 -8.283 1.00 57.19 100 PRO A N 1
ATOM 764 C CA . PRO A 1 100 ? -5.891 14.053 -7.436 1.00 57.19 100 PRO A CA 1
ATOM 765 C C . PRO A 1 100 ? -6.431 14.743 -6.169 1.00 57.19 100 PRO A C 1
ATOM 767 O O . PRO A 1 100 ? -5.907 14.549 -5.074 1.00 57.19 100 PRO A O 1
ATOM 770 N N . ASP A 1 101 ? -7.586 15.407 -6.287 1.00 61.12 101 ASP A N 1
ATOM 771 C CA . ASP A 1 101 ? -8.321 16.061 -5.194 1.00 61.12 101 ASP A CA 1
ATOM 772 C C . ASP A 1 101 ? -8.711 15.110 -4.040 1.00 61.12 101 ASP A C 1
ATOM 774 O O . ASP A 1 101 ? -8.989 15.548 -2.927 1.00 61.12 101 ASP A O 1
ATOM 778 N N . LEU A 1 102 ? -8.730 13.793 -4.287 1.00 55.66 102 LEU A N 1
ATOM 779 C CA . LEU A 1 102 ? -9.093 12.761 -3.309 1.00 55.66 102 LEU A CA 1
ATOM 780 C C . LEU A 1 102 ? -7.886 11.989 -2.755 1.00 55.66 102 LEU A C 1
ATOM 782 O O . LEU A 1 102 ? -8.069 11.076 -1.946 1.00 55.66 102 LEU A O 1
ATOM 786 N N . ASN A 1 103 ? -6.661 12.325 -3.171 1.00 53.75 103 ASN A N 1
ATOM 787 C CA . ASN A 1 103 ? -5.449 11.712 -2.647 1.00 53.75 103 ASN A CA 1
ATOM 788 C C . ASN A 1 103 ? -4.9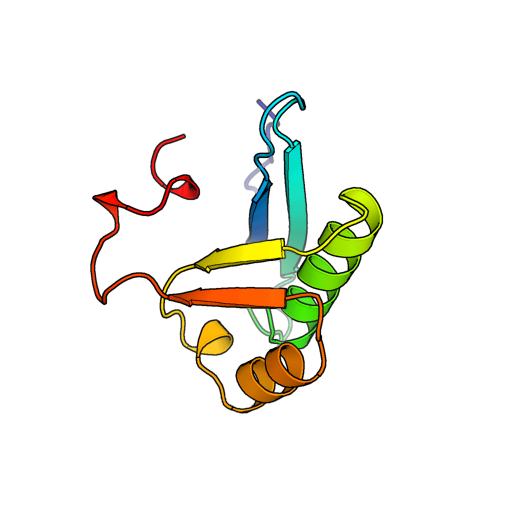16 12.533 -1.453 1.00 53.75 103 ASN A C 1
ATOM 790 O O . ASN A 1 103 ? -4.343 13.608 -1.645 1.00 53.75 103 ASN A O 1
ATOM 794 N N . PRO A 1 104 ? -5.051 12.057 -0.199 1.00 54.81 104 PRO A N 1
ATOM 795 C CA . PRO A 1 104 ? -4.628 12.825 0.973 1.00 54.81 104 PRO A CA 1
ATOM 796 C C . PRO A 1 104 ? -3.107 13.041 1.042 1.00 54.81 104 PRO A C 1
ATOM 798 O O . PRO A 1 104 ? -2.653 13.877 1.815 1.00 54.81 104 PRO A O 1
ATOM 801 N N . VAL A 1 105 ? -2.307 12.313 0.248 1.00 54.47 105 VAL A N 1
ATOM 802 C CA . VAL A 1 105 ? -0.853 12.534 0.155 1.00 54.47 105 VAL A CA 1
ATOM 803 C C . VAL A 1 105 ? -0.483 13.713 -0.757 1.00 54.47 105 VAL A C 1
ATOM 805 O O . VAL A 1 105 ? 0.658 14.161 -0.720 1.00 54.47 105 VAL A O 1
ATOM 808 N N . GLU A 1 106 ? -1.426 14.216 -1.562 1.00 54.88 106 GLU A N 1
ATOM 809 C CA . GLU A 1 106 ? -1.219 15.353 -2.473 1.00 54.88 106 GLU A CA 1
ATOM 810 C C . GLU A 1 106 ? -1.577 16.709 -1.830 1.00 54.88 106 GLU A C 1
ATOM 812 O O . GLU A 1 106 ? -1.221 17.746 -2.379 1.00 54.88 106 GLU A O 1
ATOM 817 N N . HIS A 1 107 ? -2.202 16.712 -0.642 1.00 50.88 107 HIS A N 1
ATOM 818 C CA . HIS A 1 107 ? -2.647 17.918 0.085 1.00 50.88 107 HIS A CA 1
ATOM 819 C C . HIS A 1 107 ? -1.852 18.200 1.376 1.00 50.88 107 HIS A C 1
ATOM 821 O O . HIS A 1 107 ? -2.423 18.655 2.369 1.00 50.88 107 HIS A O 1
ATOM 827 N N . VAL A 1 108 ? -0.549 17.898 1.392 1.00 46.16 108 VAL A N 1
ATOM 828 C CA . VAL A 1 108 ? 0.336 18.146 2.553 1.00 46.16 108 VAL A CA 1
ATOM 829 C C . VAL A 1 108 ? 1.036 19.494 2.452 1.00 46.16 108 VAL A C 1
ATOM 831 O O . VAL A 1 108 ? 1.613 19.771 1.378 1.00 46.16 108 VAL A O 1
#

Radius of gyration: 15.29 Å; chains: 1; bounding box: 36×34×35 Å

Secondary structure (DSSP, 8-state):
-------SS-EEEEEEEEEEETTEEEEEEEEEEEE---TT--SS--HHHHHHHHHHHHHHHTS-EEEEE---HHHHSHHHHHHHHT-TTEEEEEPPTT-GGG-TTS--

Foldseek 3Di:
DDDDDPPAPKDKDKDWDFDDDPPDDIDIQMDIDIGRPDVPDDPDDALVNVLVSVVVVCVVVVAADEDEDEVPVRCVDPSNVVSQVVDPSYHYDYDPHPPCVPDPVNVD

InterPro domains:
  IPR036397 Ribonuclease H superfamily [G3DSA:3.30.420.10] (3-108)
  IPR038717 Tc1-like transposase, DDE domain [PF13358] (48-108)

pLDDT: mean 84.23, std 17.25, range [32.16, 98.12]

Organism: NCBI:txid84725